Protein AF-A0A6P1A7S7-F1 (afdb_monomer)

Solvent-accessible surface area (backbone atoms only — not comparable to full-atom values): 7380 Å² total; per-residue (Å²): 110,38,69,70,59,51,55,55,47,56,76,76,41,87,82,87,78,85,82,91,74,91,82,78,52,48,40,58,54,40,60,75,68,68,55,66,48,64,43,69,73,42,80,42,80,55,76,66,41,32,60,64,45,56,72,42,40,58,63,92,71,37,48,54,74,36,78,48,66,69,70,82,91,72,42,88,93,50,48,83,76,38,66,62,57,45,50,41,47,76,71,75,46,76,90,86,77,87,81,83,92,75,88,89,88,80,66,95,76,81,114

Secondary structure (DSSP, 8-state):
--HHHHHHHHHHS------------HHHHHHHTT--SEEEEEEE--TT-HHHHHHTS-TTT-EEEEEEE--TT--TTSGGG-HHHHHHHHTT-------SS------TT--

Mean predicted aligned error: 7.17 Å

pLDDT: mean 84.85, std 15.84, range [34.12, 97.25]

Radius of gyration: 16.73 Å; Cα contacts (8 Å, |Δi|>4): 82; chains: 1; bounding box: 47×35×35 Å

Structure (mmCIF, N/CA/C/O backbone):
data_AF-A0A6P1A7S7-F1
#
_entry.id   AF-A0A6P1A7S7-F1
#
loop_
_atom_site.group_PDB
_atom_site.id
_atom_site.type_symbol
_atom_site.label_atom_id
_atom_site.label_alt_id
_atom_site.label_comp_id
_atom_site.label_asym_id
_atom_site.label_entity_id
_atom_site.label_seq_id
_atom_site.pdbx_PDB_ins_code
_atom_site.Cartn_x
_atom_site.Cartn_y
_atom_site.Cartn_z
_atom_site.occupancy
_atom_site.B_iso_or_equiv
_atom_site.auth_seq_id
_atom_site.auth_comp_id
_atom_site.auth_asym_id
_atom_site.auth_atom_id
_atom_site.pdbx_PDB_model_num
ATOM 1 N N . MET A 1 1 ? 12.396 8.149 -3.025 1.00 61.38 1 MET A N 1
ATOM 2 C CA . MET A 1 1 ? 11.739 7.487 -4.171 1.00 61.38 1 MET A CA 1
ATOM 3 C C . MET A 1 1 ? 12.597 6.295 -4.526 1.00 61.38 1 MET A C 1
ATOM 5 O O . MET A 1 1 ? 13.799 6.376 -4.284 1.00 61.38 1 MET A O 1
ATOM 9 N N . ASP A 1 2 ? 12.013 5.223 -5.060 1.00 68.94 2 ASP A N 1
ATOM 10 C CA . ASP A 1 2 ? 12.799 4.101 -5.585 1.00 68.94 2 ASP A CA 1
ATOM 11 C C . ASP A 1 2 ? 13.815 4.590 -6.640 1.00 68.94 2 ASP A C 1
ATOM 13 O O . ASP A 1 2 ? 13.521 5.491 -7.434 1.00 68.94 2 ASP A O 1
ATOM 17 N N . GLU A 1 3 ? 15.013 4.003 -6.649 1.00 68.31 3 GLU A N 1
ATOM 18 C CA . GLU A 1 3 ? 16.112 4.378 -7.548 1.00 68.31 3 GLU A CA 1
ATOM 19 C C . GLU A 1 3 ? 15.708 4.228 -9.019 1.00 68.31 3 GLU A C 1
ATOM 21 O O . GLU A 1 3 ? 16.062 5.067 -9.852 1.00 68.31 3 GLU A O 1
ATOM 26 N N . ASN A 1 4 ? 14.893 3.216 -9.337 1.00 68.56 4 ASN A N 1
ATOM 27 C CA . ASN A 1 4 ? 14.377 3.008 -10.690 1.00 68.56 4 ASN A CA 1
ATOM 28 C C . ASN A 1 4 ? 13.431 4.134 -11.115 1.00 68.56 4 ASN A C 1
ATOM 30 O O . ASN A 1 4 ? 13.472 4.587 -12.264 1.00 68.56 4 ASN A O 1
ATOM 34 N N . HIS A 1 5 ? 12.606 4.622 -10.184 1.00 68.38 5 HIS A N 1
ATOM 35 C CA . HIS A 1 5 ? 11.681 5.713 -10.454 1.00 68.38 5 HIS A CA 1
ATOM 36 C C . HIS A 1 5 ? 12.460 7.008 -10.724 1.00 68.38 5 HIS A C 1
ATOM 38 O O . HIS A 1 5 ? 12.253 7.657 -11.749 1.00 68.38 5 HIS A O 1
ATOM 44 N N . ILE A 1 6 ? 13.456 7.321 -9.888 1.00 72.69 6 ILE A N 1
ATOM 45 C CA . ILE A 1 6 ? 14.349 8.475 -10.079 1.00 72.69 6 ILE A CA 1
ATOM 46 C C . ILE A 1 6 ? 15.100 8.376 -11.417 1.00 72.69 6 ILE A C 1
ATOM 48 O O . ILE A 1 6 ? 15.182 9.358 -12.155 1.00 72.69 6 ILE A O 1
ATOM 52 N N . ALA A 1 7 ? 15.617 7.197 -11.775 1.00 72.25 7 ALA A N 1
ATOM 53 C CA . ALA A 1 7 ? 16.310 6.978 -13.045 1.00 72.25 7 ALA A CA 1
ATOM 54 C C . ALA A 1 7 ? 15.401 7.210 -14.266 1.00 72.25 7 ALA A C 1
ATOM 56 O O . ALA A 1 7 ? 15.849 7.756 -15.279 1.00 72.25 7 ALA A O 1
ATOM 57 N N . ARG A 1 8 ? 14.118 6.836 -14.172 1.00 74.19 8 ARG A N 1
ATOM 58 C CA . ARG A 1 8 ? 13.112 7.117 -15.205 1.00 74.19 8 ARG A CA 1
ATOM 59 C C . ARG A 1 8 ? 12.866 8.619 -15.356 1.00 74.19 8 ARG A C 1
ATOM 61 O O . ARG A 1 8 ? 12.881 9.109 -16.483 1.00 74.19 8 ARG A O 1
ATOM 68 N N . TRP A 1 9 ? 12.686 9.349 -14.256 1.00 72.94 9 TRP A N 1
ATOM 69 C CA . TRP A 1 9 ? 12.467 10.802 -14.288 1.00 72.94 9 TRP A CA 1
ATOM 70 C C . TRP A 1 9 ? 13.704 11.582 -14.749 1.00 72.94 9 TRP A C 1
ATOM 72 O O . TRP A 1 9 ? 13.568 12.513 -15.537 1.00 72.94 9 TRP A O 1
ATOM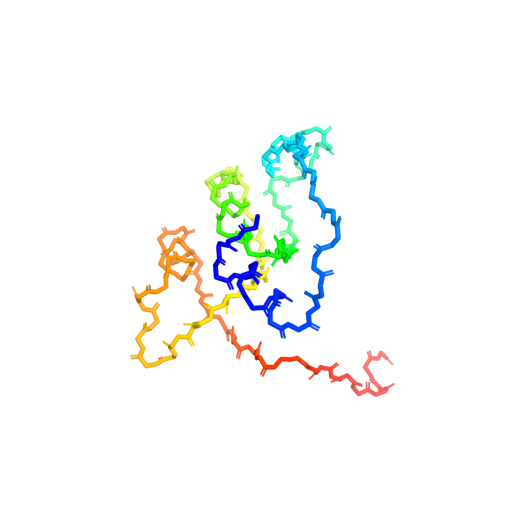 82 N N . ASN A 1 10 ? 14.912 11.147 -14.381 1.00 70.88 10 ASN A N 1
ATOM 83 C CA . ASN A 1 10 ? 16.170 11.722 -14.877 1.00 70.88 10 ASN A CA 1
ATOM 84 C C . ASN A 1 10 ? 16.318 11.644 -16.403 1.00 70.88 10 ASN A C 1
ATOM 86 O O . ASN A 1 10 ? 16.956 12.496 -17.010 1.00 70.88 10 ASN A O 1
ATOM 90 N N . LYS A 1 11 ? 15.745 10.621 -17.050 1.00 73.31 11 LYS A N 1
ATOM 91 C CA . LYS A 1 11 ? 15.743 10.526 -18.520 1.00 73.31 11 LYS A CA 1
ATOM 92 C C . LYS A 1 11 ? 14.762 11.490 -19.189 1.00 73.31 11 LYS A C 1
ATOM 94 O O . LYS A 1 11 ? 14.903 11.742 -20.382 1.00 73.31 11 LYS A O 1
ATOM 99 N N . LEU A 1 12 ? 13.754 11.966 -18.459 1.00 73.62 12 LEU A N 1
ATOM 100 C CA . LEU A 1 12 ? 12.651 12.777 -18.982 1.00 73.62 12 LEU A CA 1
ATOM 101 C C . LEU A 1 12 ? 12.736 14.251 -18.560 1.00 73.62 12 LEU A C 1
ATOM 103 O O . LEU A 1 12 ? 12.071 15.091 -19.161 1.00 73.62 12 LEU A O 1
ATOM 107 N N . SER A 1 13 ? 13.537 14.567 -17.543 1.00 70.81 13 SER A N 1
ATOM 108 C CA . SER A 1 13 ? 13.683 15.912 -16.990 1.00 70.81 13 SER A CA 1
ATOM 109 C C . SER A 1 13 ? 15.053 16.102 -16.346 1.00 70.81 13 SER A C 1
ATOM 111 O O . SER A 1 13 ? 15.542 15.204 -15.659 1.00 70.81 13 SER A O 1
ATOM 113 N N . ASP A 1 14 ? 15.635 17.290 -16.511 1.00 81.94 14 ASP A N 1
ATOM 114 C CA . ASP A 1 14 ? 16.821 17.699 -15.762 1.00 81.94 14 ASP A CA 1
ATOM 115 C C . ASP A 1 14 ? 16.429 17.940 -14.297 1.00 81.94 14 ASP A C 1
ATOM 117 O O . ASP A 1 14 ? 15.775 18.934 -13.968 1.00 81.94 14 ASP A O 1
ATOM 121 N N . ILE A 1 15 ? 16.809 17.028 -13.396 1.00 79.06 15 ILE A N 1
ATOM 122 C CA . ILE A 1 15 ? 16.635 17.246 -11.956 1.00 79.06 15 ILE A CA 1
ATOM 123 C C . ILE A 1 15 ? 17.552 18.396 -11.531 1.00 79.06 15 ILE A C 1
ATOM 125 O O . ILE A 1 15 ? 18.773 18.266 -11.504 1.00 79.06 15 ILE A O 1
ATOM 129 N N . THR A 1 16 ? 16.955 19.526 -11.161 1.00 85.88 16 THR A N 1
ATOM 130 C CA . THR A 1 16 ? 17.688 20.730 -10.740 1.00 85.88 16 THR A CA 1
ATOM 131 C C . THR A 1 16 ? 17.880 20.822 -9.228 1.00 85.88 16 THR A C 1
ATOM 133 O O . THR A 1 16 ? 18.732 21.578 -8.761 1.00 85.88 16 THR A O 1
ATOM 136 N N . TYR A 1 17 ? 17.098 20.068 -8.448 1.00 85.94 17 TYR A N 1
ATOM 137 C CA . TYR A 1 17 ? 17.094 20.143 -6.990 1.00 85.94 17 TYR A CA 1
ATOM 138 C C . TYR A 1 17 ? 16.615 18.838 -6.344 1.00 85.94 17 TYR A C 1
ATOM 140 O O . TYR A 1 17 ? 15.674 18.205 -6.819 1.00 85.94 17 TYR A O 1
ATOM 148 N N . GLN A 1 18 ? 17.235 18.466 -5.222 1.00 86.12 18 GLN A N 1
ATOM 149 C CA . GLN A 1 18 ? 16.820 17.354 -4.368 1.00 86.12 18 GLN A CA 1
ATOM 150 C C . GLN A 1 18 ? 16.838 17.793 -2.903 1.00 86.12 18 GLN A C 1
ATOM 152 O O . GLN A 1 18 ? 17.706 18.561 -2.482 1.00 86.12 18 GLN A O 1
ATOM 157 N N . LYS A 1 19 ? 15.884 17.287 -2.116 1.00 90.12 19 LYS A N 1
ATOM 158 C CA . LYS A 1 19 ? 15.779 17.561 -0.682 1.00 90.12 19 LYS A CA 1
ATOM 159 C C . LYS A 1 19 ? 15.370 16.305 0.075 1.00 90.12 19 LYS A C 1
ATOM 161 O O . LYS A 1 19 ? 14.453 15.604 -0.339 1.00 90.12 19 LYS A O 1
ATOM 166 N N . VAL A 1 20 ? 16.016 16.075 1.215 1.00 90.50 20 VAL A N 1
ATOM 167 C CA . VAL A 1 20 ? 15.581 15.080 2.200 1.00 90.50 20 VAL A CA 1
ATOM 168 C C . VAL A 1 20 ? 14.475 15.685 3.059 1.00 90.50 20 VAL A C 1
ATOM 170 O O . VAL A 1 20 ? 14.592 16.820 3.529 1.00 90.50 20 VAL A O 1
ATOM 173 N N . VAL A 1 21 ? 13.399 14.930 3.254 1.00 90.81 21 VAL A N 1
ATOM 174 C CA . VAL A 1 21 ? 12.262 15.312 4.093 1.00 90.81 21 VAL A CA 1
ATOM 175 C C . VAL A 1 21 ? 12.060 14.270 5.183 1.00 90.81 21 VAL A C 1
ATOM 177 O O . VAL A 1 21 ? 12.311 13.084 4.971 1.00 90.81 21 VAL A O 1
ATOM 180 N N . GLU A 1 22 ? 11.617 14.722 6.349 1.00 93.56 22 GLU A N 1
ATOM 181 C CA . GLU A 1 22 ? 11.149 13.821 7.398 1.00 93.56 22 GLU A CA 1
ATOM 182 C C . GLU A 1 22 ? 9.812 13.207 6.978 1.00 93.56 22 GLU A C 1
ATOM 184 O O . GLU A 1 22 ? 8.982 13.861 6.341 1.00 93.56 22 GLU A O 1
ATOM 189 N N . THR A 1 23 ? 9.617 11.938 7.323 1.00 93.19 23 THR A N 1
ATOM 190 C CA . THR A 1 23 ? 8.401 11.185 7.007 1.00 93.19 23 THR A CA 1
ATOM 191 C C . THR A 1 23 ? 7.844 10.556 8.276 1.00 93.19 23 THR A C 1
ATOM 193 O O . THR A 1 23 ? 8.562 10.392 9.260 1.00 93.19 23 THR A O 1
ATOM 196 N N . VAL A 1 24 ? 6.555 10.238 8.250 1.00 95.44 24 VAL A N 1
ATOM 197 C CA . VAL A 1 24 ? 5.844 9.529 9.318 1.00 95.44 24 VAL A CA 1
ATOM 198 C C . VAL A 1 24 ? 5.223 8.268 8.733 1.00 95.44 24 VAL A C 1
ATOM 200 O O . VAL A 1 24 ? 4.949 8.213 7.531 1.00 95.44 24 VAL A O 1
ATOM 203 N N . THR A 1 25 ? 5.003 7.256 9.567 1.00 96.25 25 THR A N 1
ATOM 204 C CA . THR A 1 25 ? 4.342 6.016 9.136 1.00 96.25 25 THR A CA 1
ATOM 205 C C . THR A 1 25 ? 2.839 6.210 8.920 1.00 96.25 25 THR A C 1
ATOM 207 O O . THR A 1 25 ? 2.229 7.143 9.449 1.00 96.25 25 THR A O 1
ATOM 210 N N . LEU A 1 26 ? 2.213 5.305 8.160 1.00 96.44 26 LEU A N 1
ATOM 211 C CA . LEU A 1 26 ? 0.760 5.322 7.985 1.00 96.44 26 LEU A CA 1
ATOM 212 C C . LEU A 1 26 ? 0.032 5.027 9.308 1.00 96.44 26 LEU A C 1
ATOM 214 O O . LEU A 1 26 ? -0.949 5.706 9.608 1.00 96.44 26 LEU A O 1
ATOM 218 N N . ASN A 1 27 ? 0.548 4.100 10.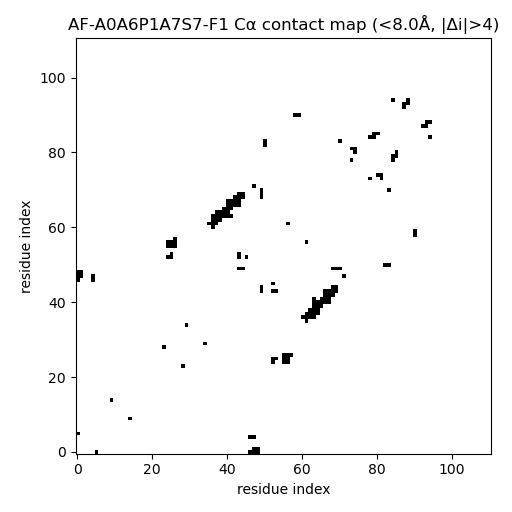129 1.00 95.44 27 ASN A N 1
ATOM 219 C CA . ASN A 1 27 ? 0.036 3.856 11.484 1.00 95.44 27 ASN A CA 1
ATOM 220 C C . ASN A 1 27 ? 0.014 5.142 12.323 1.00 95.44 27 ASN A C 1
ATOM 222 O O . ASN A 1 27 ? -1.025 5.482 12.879 1.00 95.44 27 ASN A O 1
ATOM 226 N N . GLU A 1 28 ? 1.114 5.907 12.356 1.00 95.94 28 GLU A N 1
ATOM 227 C CA . GLU A 1 28 ? 1.166 7.171 13.106 1.00 95.94 28 GLU A CA 1
ATOM 228 C C . GLU A 1 28 ? 0.112 8.183 12.647 1.00 95.94 28 GLU A C 1
ATOM 230 O O . GLU A 1 28 ? -0.450 8.904 13.472 1.00 95.94 28 GLU A O 1
ATOM 235 N N . ILE A 1 29 ? -0.144 8.275 11.338 1.00 95.69 29 ILE A N 1
ATOM 236 C CA . ILE A 1 29 ? -1.177 9.164 10.795 1.00 95.69 29 ILE A CA 1
ATOM 237 C C . ILE A 1 29 ? -2.559 8.701 11.270 1.00 95.69 29 ILE A C 1
ATOM 239 O O . ILE A 1 29 ? -3.333 9.503 11.792 1.00 95.69 29 ILE A O 1
ATOM 243 N N . ILE A 1 30 ? -2.867 7.417 11.107 1.00 94.62 30 ILE A N 1
ATOM 244 C CA . ILE A 1 30 ? -4.176 6.835 11.423 1.00 94.62 30 ILE A CA 1
ATOM 245 C C . ILE A 1 30 ? -4.474 6.933 12.927 1.00 94.62 30 ILE A C 1
ATOM 247 O O . ILE A 1 30 ? -5.572 7.375 13.286 1.00 94.62 30 ILE A O 1
ATOM 251 N N . ASP A 1 31 ? -3.485 6.636 13.776 1.00 92.94 31 ASP A N 1
ATOM 252 C CA . ASP A 1 31 ? -3.551 6.787 15.234 1.00 92.94 31 ASP A CA 1
ATOM 253 C C . ASP A 1 31 ? -3.786 8.251 15.628 1.00 92.94 31 ASP A C 1
ATOM 255 O O . ASP A 1 31 ? -4.693 8.562 16.401 1.00 92.94 31 ASP A O 1
ATOM 259 N N . ARG A 1 32 ? -3.005 9.183 15.061 1.00 96.44 32 ARG A N 1
ATOM 260 C CA . ARG A 1 32 ? -3.093 10.622 15.367 1.00 96.44 32 ARG A CA 1
ATOM 261 C C . ARG A 1 32 ? -4.479 11.197 15.104 1.00 96.44 32 ARG A C 1
ATOM 263 O O . ARG A 1 32 ? -4.916 12.087 15.834 1.00 96.44 32 ARG A O 1
ATOM 270 N N . TYR A 1 33 ? -5.148 10.725 14.058 1.00 95.81 33 TYR A N 1
ATOM 271 C CA . TYR A 1 33 ? -6.473 11.205 13.671 1.00 95.81 33 TYR A CA 1
ATOM 272 C C . TYR A 1 33 ? -7.620 10.331 14.196 1.00 95.81 33 TYR A C 1
ATOM 274 O O . TYR A 1 33 ? -8.765 10.568 13.817 1.00 95.81 33 TYR A O 1
ATOM 282 N N . ASN A 1 34 ? -7.348 9.374 15.096 1.00 93.75 34 ASN A N 1
ATOM 283 C CA . ASN A 1 34 ? -8.343 8.458 15.669 1.00 93.75 34 ASN A CA 1
ATOM 284 C C . ASN A 1 34 ? -9.209 7.782 14.595 1.00 93.75 34 ASN A C 1
ATOM 286 O O . ASN A 1 34 ? -10.435 7.697 14.714 1.00 93.75 34 ASN A O 1
ATOM 290 N N . THR A 1 35 ? -8.569 7.340 13.515 1.00 94.12 35 THR A N 1
ATOM 291 C CA . THR A 1 35 ? -9.269 6.672 12.418 1.00 94.12 35 THR A CA 1
ATOM 292 C C . THR A 1 35 ? -9.895 5.373 12.938 1.00 94.12 35 THR A C 1
ATOM 294 O O . THR A 1 35 ? -9.255 4.649 13.707 1.00 94.12 35 THR A O 1
ATOM 297 N N . PRO A 1 36 ? -11.140 5.043 12.553 1.00 95.44 36 PRO A N 1
ATOM 298 C CA . PRO A 1 36 ? -11.749 3.780 12.937 1.00 95.44 3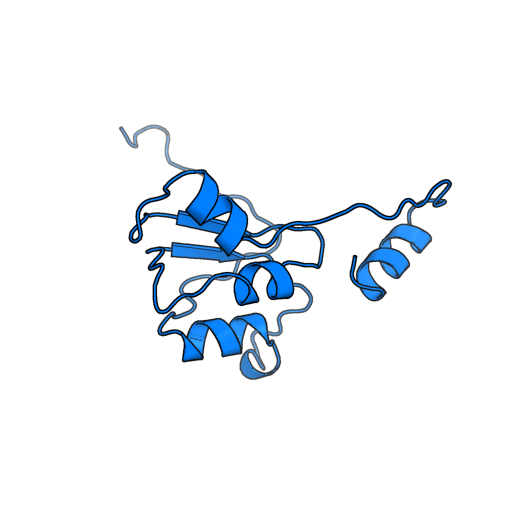6 PRO A CA 1
ATOM 299 C C . PRO A 1 36 ? -10.896 2.586 12.496 1.00 95.44 36 PRO A C 1
ATOM 301 O O . PRO A 1 36 ? -10.323 2.592 11.409 1.00 95.44 36 PRO A O 1
ATOM 304 N N . LYS A 1 37 ? -10.861 1.532 13.317 1.00 94.56 37 LYS A N 1
ATOM 305 C CA . LYS A 1 37 ? -10.161 0.281 12.979 1.00 94.56 37 LYS A CA 1
ATOM 306 C C . LYS A 1 37 ? -10.702 -0.366 11.706 1.00 94.56 37 LYS A C 1
ATOM 308 O O . LYS A 1 37 ? -9.950 -0.989 10.970 1.00 94.56 37 LYS A O 1
ATOM 313 N N . GLU A 1 38 ? -11.996 -0.207 11.451 1.00 95.69 38 GLU A N 1
ATOM 314 C CA . GLU A 1 38 ? -12.655 -0.638 10.222 1.00 95.69 38 GLU A CA 1
ATOM 315 C C . GLU A 1 38 ? -13.041 0.585 9.396 1.00 95.69 38 GLU A C 1
ATOM 317 O O . GLU A 1 38 ? -13.753 1.468 9.874 1.00 95.69 38 GLU A O 1
ATOM 322 N N . PHE A 1 39 ? -12.610 0.622 8.141 1.00 94.56 39 PHE A N 1
ATOM 323 C CA . PHE A 1 39 ? -12.979 1.672 7.197 1.00 94.56 39 PHE A CA 1
ATOM 324 C C . PHE A 1 39 ? -13.092 1.101 5.785 1.00 94.56 39 PHE A C 1
ATOM 326 O O . PHE A 1 39 ? -12.612 0.006 5.494 1.00 94.56 39 PHE A O 1
ATOM 333 N N . ASP A 1 40 ? -13.793 1.806 4.902 1.00 96.56 40 ASP A N 1
ATOM 334 C CA . ASP A 1 40 ? -14.213 1.206 3.634 1.00 96.56 40 ASP A CA 1
ATOM 335 C C . ASP A 1 40 ? -13.088 1.141 2.594 1.00 96.56 40 ASP A C 1
ATOM 337 O O . ASP A 1 40 ? -13.016 0.177 1.832 1.00 96.56 40 ASP A O 1
ATOM 341 N N . LEU A 1 41 ? -12.206 2.143 2.561 1.00 95.81 41 LEU A N 1
ATOM 342 C CA . LEU A 1 41 ? -11.226 2.303 1.491 1.00 95.81 41 LEU A CA 1
ATOM 343 C C . LEU A 1 41 ? -9.884 2.837 1.998 1.00 95.81 41 LEU A C 1
ATOM 345 O O . LEU A 1 41 ? -9.828 3.901 2.612 1.00 95.81 41 LEU A O 1
ATOM 349 N N . LEU A 1 42 ? -8.808 2.137 1.640 1.00 95.88 42 LEU A N 1
ATOM 350 C CA . LEU A 1 42 ? -7.429 2.614 1.683 1.00 95.88 42 LEU A CA 1
ATOM 351 C C . LEU A 1 42 ? -6.910 2.766 0.248 1.00 95.88 42 LEU A C 1
ATOM 353 O O . LEU A 1 42 ? -6.916 1.795 -0.505 1.00 95.88 42 LEU A O 1
ATOM 357 N N . SER A 1 43 ? -6.450 3.958 -0.131 1.00 95.50 43 SER A N 1
ATOM 358 C CA . SER A 1 43 ? -5.788 4.201 -1.419 1.00 95.50 43 SER A CA 1
ATOM 359 C C . SER A 1 43 ? -4.336 4.598 -1.175 1.00 95.50 43 SER A C 1
ATOM 361 O O . SER A 1 43 ? -4.090 5.543 -0.429 1.00 95.50 43 SER A O 1
ATOM 363 N N . ILE A 1 44 ? -3.393 3.886 -1.789 1.00 94.81 44 ILE A N 1
ATOM 364 C CA . ILE A 1 44 ? -1.948 4.090 -1.649 1.00 94.81 44 ILE A CA 1
ATOM 365 C C . ILE A 1 44 ? -1.362 4.366 -3.033 1.00 94.81 44 ILE A C 1
ATOM 367 O O . ILE A 1 44 ? -1.396 3.508 -3.913 1.00 94.81 44 ILE A O 1
ATOM 371 N N . ASP A 1 45 ? -0.861 5.581 -3.195 1.00 92.12 45 ASP A N 1
ATOM 372 C CA . ASP A 1 45 ? -0.105 6.051 -4.352 1.00 92.12 45 ASP A CA 1
ATOM 373 C C . ASP A 1 45 ? 0.909 7.069 -3.810 1.00 92.12 45 ASP A C 1
ATOM 375 O O . ASP A 1 45 ? 0.557 8.203 -3.470 1.00 92.12 45 ASP A O 1
ATOM 379 N N . VAL A 1 46 ? 2.129 6.599 -3.537 1.00 90.81 46 VAL A N 1
ATOM 380 C CA . VAL A 1 46 ? 3.191 7.356 -2.846 1.00 90.81 46 VAL A CA 1
ATOM 381 C C . VAL A 1 46 ? 4.493 7.317 -3.650 1.00 90.81 46 VAL A C 1
ATOM 383 O O . VAL A 1 46 ? 5.602 7.243 -3.102 1.00 90.81 46 VAL A O 1
ATOM 386 N N . GLU A 1 47 ? 4.343 7.392 -4.973 1.00 85.06 47 GLU A N 1
ATOM 387 C CA . GLU A 1 47 ? 5.408 7.634 -5.949 1.00 85.06 47 GLU A CA 1
ATOM 388 C C . GLU A 1 47 ? 6.619 6.697 -5.757 1.00 85.06 47 GLU A C 1
ATOM 390 O O . GLU A 1 47 ? 7.788 7.116 -5.727 1.00 85.06 47 GLU A O 1
ATOM 395 N N . GLY A 1 48 ? 6.349 5.401 -5.584 1.00 84.00 48 GLY A N 1
ATOM 396 C CA . GLY A 1 48 ? 7.358 4.355 -5.429 1.00 84.00 48 GLY A CA 1
ATOM 397 C C . GLY A 1 48 ? 7.767 4.041 -3.986 1.00 84.00 48 GLY A C 1
ATOM 398 O O . GLY A 1 48 ? 8.756 3.333 -3.789 1.00 84.00 48 GLY A O 1
ATOM 399 N N . HIS A 1 49 ? 7.049 4.547 -2.977 1.00 91.31 49 HIS A N 1
ATOM 400 C CA . HIS A 1 49 ? 7.171 4.084 -1.579 1.00 91.31 49 HIS A CA 1
ATOM 401 C C . HIS A 1 49 ? 5.949 3.290 -1.101 1.00 91.31 49 HIS A C 1
ATOM 403 O O . HIS A 1 49 ? 5.745 3.102 0.099 1.00 91.31 49 HIS A O 1
ATOM 409 N N . ASP A 1 50 ? 5.119 2.840 -2.033 1.00 93.19 50 ASP A N 1
ATOM 410 C CA . ASP A 1 50 ? 3.809 2.240 -1.792 1.00 93.19 50 ASP A CA 1
ATOM 411 C C . ASP A 1 50 ? 3.891 1.016 -0.886 1.00 93.19 50 ASP A C 1
ATOM 413 O O . ASP A 1 50 ? 3.108 0.868 0.053 1.00 93.19 50 ASP A O 1
ATOM 417 N N . PHE A 1 51 ? 4.895 0.164 -1.110 1.00 94.62 51 PHE A N 1
ATOM 418 C CA . PHE A 1 51 ? 5.118 -1.004 -0.266 1.00 94.62 51 PHE A CA 1
ATOM 419 C C . PHE A 1 51 ? 5.523 -0.619 1.161 1.00 94.62 51 PHE A C 1
ATOM 421 O O . PHE A 1 51 ? 5.014 -1.205 2.109 1.00 94.62 51 PHE A O 1
ATOM 428 N N . GLN A 1 52 ? 6.405 0.369 1.334 1.00 95.31 52 GLN A N 1
ATOM 429 C CA . GLN A 1 52 ? 6.838 0.840 2.652 1.00 95.31 52 GLN A CA 1
ATOM 430 C C . GLN A 1 52 ? 5.666 1.446 3.430 1.00 95.31 52 GLN A C 1
ATOM 432 O O . GLN A 1 52 ? 5.530 1.207 4.627 1.00 95.31 52 GLN A O 1
ATOM 437 N N . VAL A 1 53 ? 4.803 2.198 2.745 1.00 96.44 53 VAL A N 1
ATOM 438 C CA . VAL A 1 53 ? 3.588 2.781 3.325 1.00 96.44 53 VAL A CA 1
ATOM 439 C C . VAL A 1 53 ? 2.618 1.680 3.743 1.00 96.44 53 VAL A C 1
ATOM 441 O O . VAL A 1 53 ? 2.194 1.667 4.899 1.00 96.44 53 VAL A O 1
ATOM 444 N N . LEU A 1 54 ? 2.336 0.721 2.856 1.00 96.94 54 LEU A N 1
ATOM 445 C CA . LEU A 1 54 ? 1.485 -0.435 3.147 1.00 96.94 54 LEU A CA 1
ATOM 446 C C . LEU A 1 54 ? 2.011 -1.249 4.336 1.00 96.94 54 LEU A C 1
ATOM 448 O O . LEU A 1 54 ? 1.256 -1.530 5.258 1.00 96.94 54 LEU A O 1
ATOM 452 N N . ALA A 1 55 ? 3.302 -1.585 4.340 1.00 96.69 55 ALA A N 1
ATOM 453 C CA . ALA A 1 55 ? 3.928 -2.388 5.389 1.00 96.69 55 ALA A CA 1
ATOM 454 C C . ALA A 1 55 ? 4.034 -1.658 6.740 1.00 96.69 55 ALA A C 1
ATOM 456 O O . ALA A 1 55 ? 4.297 -2.294 7.758 1.00 96.69 55 ALA A O 1
ATOM 457 N N . SER A 1 56 ? 3.852 -0.333 6.756 1.00 97.25 56 SER A N 1
ATOM 458 C CA . SER A 1 56 ? 3.822 0.462 7.986 1.00 97.25 56 SER A CA 1
ATOM 459 C C . SER A 1 56 ? 2.456 0.475 8.681 1.00 97.25 56 SER A C 1
ATOM 461 O O . SER A 1 56 ? 2.364 0.971 9.804 1.00 97.25 56 SER A O 1
ATOM 463 N N . LEU A 1 57 ? 1.409 -0.038 8.024 1.00 97.00 57 LEU A N 1
ATOM 464 C CA . LEU A 1 57 ? 0.082 -0.211 8.605 1.00 97.00 57 LEU A CA 1
ATOM 465 C C . LEU A 1 57 ? -0.047 -1.611 9.211 1.00 97.00 57 LEU A C 1
ATOM 467 O O . LEU A 1 57 ? 0.188 -2.610 8.534 1.00 97.00 57 LEU A O 1
ATOM 471 N N . ASP A 1 58 ? -0.464 -1.687 10.471 1.00 95.25 58 ASP A N 1
ATOM 472 C CA . ASP A 1 58 ? -0.765 -2.966 11.117 1.00 95.25 58 ASP A CA 1
ATOM 473 C C . ASP A 1 58 ? -2.140 -3.477 10.657 1.00 95.25 58 ASP A C 1
ATOM 475 O O . ASP A 1 58 ? -3.181 -3.054 11.168 1.00 95.25 58 ASP A O 1
ATOM 479 N N . LEU A 1 59 ? -2.141 -4.375 9.668 1.00 95.44 59 LEU A N 1
ATOM 480 C CA . LEU A 1 59 ? -3.360 -4.947 9.088 1.00 95.44 59 LEU A CA 1
ATOM 481 C C . LEU A 1 59 ? -4.067 -5.978 9.990 1.00 95.44 59 LEU A C 1
ATOM 483 O O . LEU A 1 59 ? -5.185 -6.372 9.664 1.00 95.44 59 LEU A O 1
ATOM 487 N N . ASP A 1 60 ? -3.464 -6.383 11.115 1.00 93.81 60 ASP A N 1
ATOM 488 C CA . ASP A 1 60 ? -4.144 -7.186 12.144 1.00 93.81 60 ASP A CA 1
ATOM 489 C C . ASP A 1 60 ? -4.965 -6.293 13.098 1.00 93.81 60 ASP A C 1
ATOM 491 O O . ASP A 1 60 ? -5.889 -6.751 13.778 1.00 93.81 60 ASP A O 1
ATOM 495 N N . VAL A 1 61 ? -4.642 -4.996 13.162 1.00 94.81 61 VAL A N 1
ATOM 496 C CA . VAL A 1 61 ? -5.375 -3.989 13.947 1.00 94.81 61 VAL A CA 1
ATOM 497 C C . VAL A 1 61 ? -6.372 -3.227 13.077 1.00 94.81 61 VAL A C 1
ATOM 499 O O . VAL A 1 61 ? -7.515 -2.998 13.495 1.00 94.81 61 VAL A O 1
ATOM 502 N N . TYR A 1 62 ? -5.944 -2.833 11.879 1.00 95.88 62 TYR A N 1
ATOM 503 C CA . TYR A 1 62 ? -6.699 -2.023 10.933 1.00 95.88 62 TYR A CA 1
ATOM 504 C C . TYR A 1 62 ? -7.172 -2.868 9.753 1.00 95.88 62 TYR A C 1
ATOM 506 O O . TYR A 1 62 ? -6.379 -3.464 9.035 1.00 95.88 62 TYR A O 1
ATOM 514 N N . HIS A 1 63 ? -8.480 -2.863 9.514 1.00 94.94 63 HIS A N 1
ATOM 515 C CA . HIS A 1 63 ? -9.153 -3.741 8.562 1.00 94.94 63 HIS A CA 1
ATOM 516 C C . HIS A 1 63 ? -9.863 -2.916 7.475 1.00 94.94 63 HIS A C 1
ATOM 518 O O . HIS A 1 63 ? -11.099 -2.835 7.467 1.00 94.94 63 HIS A O 1
ATOM 524 N N . PRO A 1 64 ? -9.123 -2.245 6.570 1.00 96.75 64 PRO A N 1
ATOM 525 C CA . PRO A 1 64 ? -9.735 -1.626 5.402 1.00 96.75 64 PRO A CA 1
ATOM 526 C C . PRO A 1 64 ? -10.491 -2.676 4.584 1.00 96.75 64 PRO A C 1
ATOM 528 O O . PRO A 1 64 ? -9.956 -3.731 4.266 1.00 96.75 64 PRO A O 1
ATOM 531 N N . LYS A 1 65 ? -11.731 -2.397 4.179 1.00 96.88 65 LYS A N 1
ATOM 532 C CA . LYS A 1 65 ? -12.500 -3.355 3.361 1.00 96.88 65 LYS A CA 1
ATOM 533 C C . LYS A 1 65 ? -11.927 -3.497 1.950 1.00 96.88 65 LYS A C 1
ATOM 535 O O . LYS A 1 65 ? -12.006 -4.573 1.357 1.00 96.88 65 LYS A O 1
ATOM 540 N N . ILE A 1 66 ? -11.382 -2.411 1.402 1.00 96.06 66 ILE A N 1
ATOM 541 C CA . ILE A 1 66 ? -10.780 -2.352 0.068 1.00 96.06 66 ILE A CA 1
ATOM 542 C C . ILE A 1 66 ? -9.445 -1.615 0.159 1.00 96.06 66 ILE A C 1
ATOM 544 O O . ILE A 1 66 ? -9.375 -0.519 0.714 1.00 96.06 66 ILE A O 1
ATOM 548 N N . ILE A 1 67 ? -8.403 -2.197 -0.438 1.00 96.25 67 ILE A N 1
ATOM 549 C CA . ILE A 1 67 ? -7.101 -1.554 -0.630 1.00 96.25 67 ILE A CA 1
ATOM 550 C C . ILE A 1 67 ? -6.871 -1.376 -2.131 1.00 96.25 67 ILE A C 1
ATOM 552 O O . ILE A 1 67 ? -6.903 -2.344 -2.893 1.00 96.25 67 ILE A O 1
ATOM 556 N N . ILE A 1 68 ? -6.640 -0.135 -2.547 1.00 94.81 68 ILE A N 1
ATOM 557 C CA . ILE A 1 68 ? -6.172 0.238 -3.881 1.00 94.81 68 ILE A CA 1
ATOM 558 C C . ILE A 1 68 ? -4.725 0.678 -3.711 1.00 94.81 68 ILE A C 1
ATOM 560 O O . ILE A 1 68 ? -4.447 1.555 -2.902 1.00 94.81 68 ILE A O 1
ATOM 564 N N . ILE A 1 69 ? -3.803 0.057 -4.435 1.00 93.62 69 ILE A N 1
ATOM 565 C CA . ILE A 1 69 ? -2.379 0.360 -4.318 1.00 93.62 69 ILE A CA 1
ATOM 566 C C . ILE A 1 69 ? -1.729 0.374 -5.694 1.00 93.62 69 ILE A C 1
ATOM 568 O O . ILE A 1 69 ? -2.019 -0.496 -6.524 1.00 93.62 69 ILE A O 1
ATOM 572 N N . GLU A 1 70 ? -0.863 1.355 -5.937 1.00 90.31 70 GLU A N 1
ATOM 573 C CA . GLU A 1 70 ? -0.036 1.367 -7.135 1.00 90.31 70 GLU A CA 1
ATOM 574 C C . GLU A 1 70 ? 0.980 0.214 -7.089 1.00 90.31 70 GLU A C 1
ATOM 576 O O . GLU A 1 70 ? 1.723 0.028 -6.125 1.00 90.31 70 GLU A O 1
ATOM 581 N N . ILE A 1 71 ? 1.000 -0.600 -8.149 1.00 88.19 71 ILE A N 1
ATOM 582 C CA . ILE A 1 71 ? 1.958 -1.696 -8.304 1.00 88.19 71 ILE A CA 1
ATOM 583 C C . ILE A 1 71 ? 2.717 -1.497 -9.613 1.00 88.19 71 ILE A C 1
ATOM 585 O O . ILE A 1 71 ? 2.209 -1.812 -10.696 1.00 88.19 71 ILE A O 1
ATOM 589 N N . HIS A 1 72 ? 3.952 -1.011 -9.505 1.00 82.94 72 HIS A N 1
ATOM 590 C CA . HIS A 1 72 ? 4.878 -0.947 -10.631 1.00 82.94 72 HIS A CA 1
ATOM 591 C C . HIS A 1 72 ? 5.362 -2.347 -11.042 1.00 82.94 72 HIS A C 1
ATOM 593 O O . HIS A 1 72 ? 5.506 -3.248 -10.210 1.00 82.94 72 HIS A O 1
ATOM 599 N N . ASP A 1 73 ? 5.602 -2.524 -12.345 1.00 79.81 73 ASP A N 1
ATOM 600 C CA . ASP A 1 73 ? 6.171 -3.737 -12.951 1.00 79.81 73 ASP A CA 1
ATOM 601 C C . ASP A 1 73 ? 5.449 -5.052 -12.584 1.00 79.81 73 ASP A C 1
ATOM 603 O O . ASP A 1 73 ? 6.053 -6.126 -12.493 1.00 79.81 73 ASP A O 1
ATOM 607 N N . PHE A 1 74 ? 4.128 -4.996 -12.381 1.00 85.94 74 PHE A N 1
ATOM 608 C CA . PHE A 1 74 ? 3.346 -6.187 -12.060 1.00 85.94 74 PHE A CA 1
ATOM 609 C C . PHE A 1 74 ? 3.216 -7.121 -13.268 1.00 85.94 74 PHE A C 1
ATOM 611 O O . PHE A 1 74 ? 2.714 -6.753 -14.332 1.00 85.94 74 PHE A O 1
ATOM 618 N N . ASN A 1 75 ? 3.623 -8.377 -13.086 1.00 88.12 75 ASN A N 1
ATOM 619 C CA . ASN A 1 7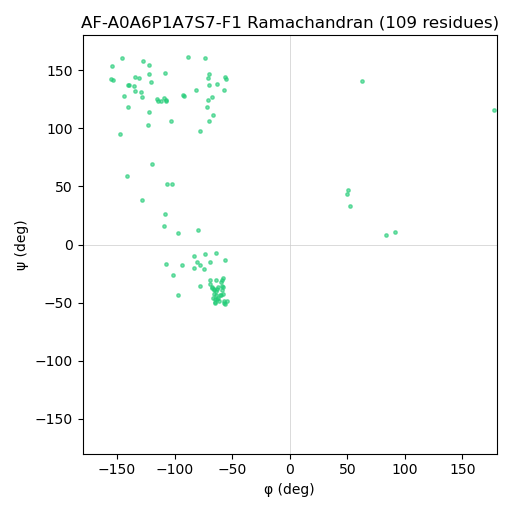5 ? 3.511 -9.409 -14.106 1.00 88.12 75 ASN A CA 1
ATOM 620 C C . ASN A 1 75 ? 2.345 -10.350 -13.787 1.00 88.12 75 ASN A C 1
ATOM 622 O O . ASN A 1 75 ? 2.473 -11.226 -12.932 1.00 88.12 75 ASN A O 1
ATOM 626 N N . LEU A 1 76 ? 1.248 -10.228 -14.537 1.00 86.62 76 LEU A N 1
ATOM 627 C CA . LEU A 1 76 ? 0.064 -11.086 -14.394 1.00 86.62 76 LEU A CA 1
ATOM 628 C C . LEU A 1 76 ? 0.357 -12.586 -14.572 1.00 86.62 76 LEU A C 1
ATOM 630 O O . LEU A 1 76 ? -0.333 -13.409 -13.980 1.00 86.62 76 LEU A O 1
ATOM 634 N N . ALA A 1 77 ? 1.375 -12.959 -15.355 1.00 89.31 77 ALA A N 1
ATOM 635 C CA . ALA A 1 77 ? 1.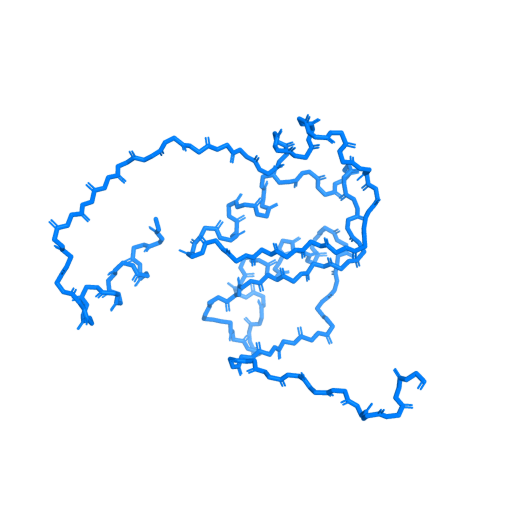774 -14.358 -15.520 1.00 89.31 77 ALA A CA 1
ATOM 636 C C . ALA A 1 77 ? 2.600 -14.888 -14.333 1.00 89.31 77 ALA A C 1
ATOM 638 O O . ALA A 1 77 ? 2.742 -16.097 -14.180 1.00 89.31 77 ALA A O 1
ATOM 639 N N . ASN A 1 78 ? 3.168 -14.004 -13.504 1.00 90.62 78 ASN A N 1
ATOM 640 C CA . ASN A 1 78 ? 3.985 -14.361 -12.341 1.00 90.62 78 ASN A CA 1
ATOM 641 C C . ASN A 1 78 ? 3.707 -13.423 -11.146 1.00 90.62 78 ASN A C 1
ATOM 643 O O . ASN A 1 78 ? 4.636 -12.769 -10.661 1.00 90.62 78 ASN A O 1
ATOM 647 N N . PRO A 1 79 ? 2.459 -13.348 -10.646 1.00 87.75 79 PRO A N 1
ATOM 648 C CA . PRO A 1 79 ? 2.059 -12.345 -9.654 1.00 87.75 79 PRO A CA 1
ATOM 649 C C . PRO A 1 79 ? 2.798 -12.516 -8.317 1.00 87.75 79 PRO A C 1
ATOM 651 O O . PRO A 1 79 ? 3.159 -11.533 -7.677 1.00 87.75 79 PRO A O 1
ATOM 654 N N . ASN A 1 80 ? 3.154 -13.758 -7.968 1.00 90.75 80 ASN A N 1
ATOM 655 C CA . ASN A 1 80 ? 3.921 -14.109 -6.766 1.00 90.75 80 ASN A CA 1
ATOM 656 C C . ASN A 1 80 ? 5.353 -13.542 -6.741 1.00 90.75 80 ASN A C 1
ATOM 658 O O . ASN A 1 80 ? 6.052 -13.691 -5.743 1.00 90.75 80 ASN A O 1
ATOM 662 N N . LYS A 1 81 ? 5.841 -12.929 -7.829 1.00 92.69 81 LYS A N 1
ATOM 663 C CA . LYS A 1 81 ? 7.126 -12.209 -7.817 1.00 92.69 81 LYS A CA 1
ATOM 664 C C . LYS A 1 81 ? 7.010 -10.802 -7.231 1.00 92.69 81 LYS A C 1
ATOM 666 O O . LYS A 1 81 ? 8.032 -10.197 -6.932 1.00 92.69 81 LYS A O 1
ATOM 671 N N . ASN A 1 82 ? 5.796 -10.274 -7.086 1.00 92.12 82 ASN A N 1
ATOM 672 C CA . ASN A 1 82 ? 5.572 -8.939 -6.560 1.00 92.12 82 ASN A CA 1
ATOM 673 C C . ASN A 1 82 ? 5.349 -8.975 -5.037 1.00 92.12 82 ASN A C 1
ATOM 675 O O . ASN A 1 82 ? 4.508 -9.718 -4.531 1.00 92.12 82 ASN A O 1
ATOM 679 N N . GLN A 1 83 ? 6.103 -8.155 -4.305 1.00 94.25 83 GLN A N 1
ATOM 680 C CA . GLN A 1 83 ? 6.056 -8.120 -2.841 1.00 94.25 83 GLN A CA 1
ATOM 681 C C . GLN A 1 83 ? 4.732 -7.583 -2.280 1.00 94.25 83 GLN A C 1
ATOM 683 O O . GLN A 1 83 ? 4.24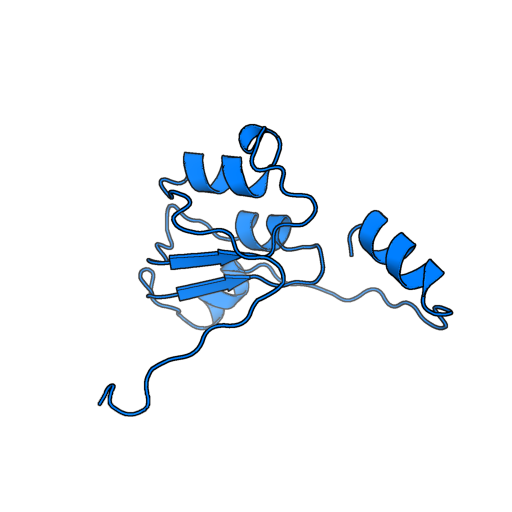1 -8.137 -1.301 1.00 94.25 83 GLN A O 1
ATOM 688 N N . ILE A 1 84 ? 4.120 -6.577 -2.920 1.00 94.44 84 ILE A N 1
ATOM 689 C CA . ILE A 1 84 ? 2.818 -6.024 -2.508 1.00 94.44 84 ILE A CA 1
ATOM 690 C C . ILE A 1 84 ? 1.742 -7.103 -2.641 1.00 94.44 84 ILE A C 1
ATOM 692 O O . ILE A 1 84 ? 0.976 -7.333 -1.708 1.00 94.44 84 ILE A O 1
ATOM 696 N N . TYR A 1 85 ? 1.730 -7.809 -3.776 1.00 94.25 85 TYR A N 1
ATOM 697 C CA . TYR A 1 85 ? 0.801 -8.912 -4.018 1.00 94.25 85 TYR A CA 1
ATOM 698 C C . TYR A 1 85 ? 0.909 -9.993 -2.939 1.00 94.25 85 TYR A C 1
ATOM 700 O O . TYR A 1 85 ? -0.094 -10.359 -2.328 1.00 94.25 85 TYR A O 1
ATOM 708 N N . ASN A 1 86 ? 2.128 -10.466 -2.663 1.00 95.25 86 ASN A N 1
ATOM 709 C CA . ASN A 1 86 ? 2.348 -11.481 -1.639 1.00 95.25 86 ASN A CA 1
ATOM 710 C C . ASN A 1 86 ? 1.949 -10.981 -0.250 1.00 95.25 86 ASN A C 1
ATOM 712 O O . ASN A 1 86 ? 1.273 -11.708 0.467 1.00 95.25 86 ASN A O 1
ATOM 716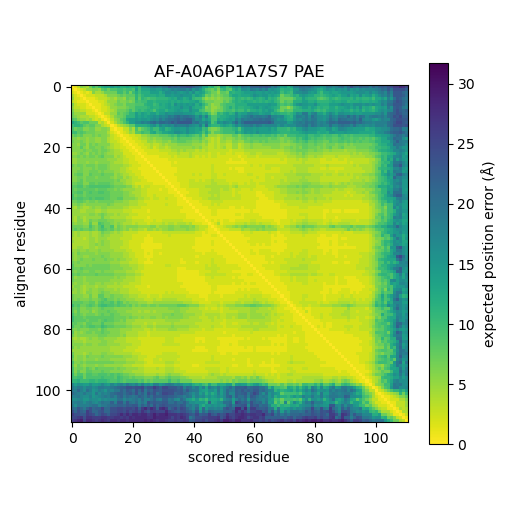 N N . TYR A 1 87 ? 2.347 -9.769 0.135 1.00 96.56 87 TYR A N 1
ATOM 717 C CA . TYR A 1 87 ? 2.037 -9.214 1.451 1.00 96.56 87 TYR A CA 1
ATOM 718 C C . TYR A 1 87 ? 0.524 -9.179 1.695 1.00 96.56 87 TYR A C 1
ATOM 720 O O . TYR A 1 87 ? 0.046 -9.762 2.662 1.00 96.56 87 TYR A O 1
ATOM 728 N N . LEU A 1 88 ? -0.240 -8.623 0.751 1.00 95.62 88 LEU A N 1
ATOM 729 C CA . LEU A 1 88 ? -1.698 -8.550 0.850 1.00 95.62 88 LEU A CA 1
ATOM 730 C C . LEU A 1 88 ? -2.364 -9.933 0.881 1.00 95.62 88 LEU A C 1
ATOM 732 O O . LEU A 1 88 ? -3.302 -10.125 1.653 1.00 95.62 88 LEU A O 1
ATOM 736 N N . LEU A 1 89 ? -1.871 -10.909 0.107 1.00 94.56 89 LEU A N 1
ATOM 737 C CA . LEU A 1 89 ? -2.367 -12.289 0.190 1.00 94.56 89 LEU A CA 1
ATOM 738 C C . LEU A 1 89 ? -2.162 -12.903 1.582 1.00 94.56 89 LEU A C 1
ATOM 740 O O . LEU A 1 89 ? -3.067 -13.558 2.098 1.00 94.56 89 LEU A O 1
ATOM 744 N N . HIS A 1 90 ? -0.991 -12.699 2.193 1.00 95.56 90 HIS A N 1
ATOM 745 C CA . HIS A 1 90 ? -0.701 -13.220 3.533 1.00 95.56 90 HIS A CA 1
ATOM 746 C C . HIS A 1 90 ? -1.514 -12.504 4.618 1.00 95.56 90 HIS A C 1
ATOM 748 O O . HIS A 1 90 ? -1.905 -13.143 5.590 1.00 95.56 90 HIS A O 1
ATOM 754 N N . SER A 1 91 ? -1.839 -11.223 4.421 1.00 94.06 91 SER A N 1
ATOM 755 C CA . SER A 1 91 ? -2.713 -10.435 5.303 1.00 94.06 91 SER A CA 1
ATOM 756 C C . SER A 1 91 ? -4.214 -10.691 5.088 1.00 94.06 91 SER A C 1
ATOM 758 O O . SER A 1 91 ? -5.044 -9.926 5.567 1.00 94.06 91 SER A O 1
ATOM 760 N N . GLY A 1 92 ? -4.596 -11.741 4.350 1.00 95.12 92 GLY A N 1
ATOM 761 C CA . GLY A 1 92 ? -5.997 -12.149 4.186 1.00 95.12 92 GLY A CA 1
ATOM 762 C C . GLY A 1 92 ? -6.777 -11.406 3.096 1.00 95.12 92 GLY A C 1
ATOM 763 O O . GLY A 1 92 ? -7.985 -11.613 2.956 1.00 95.12 92 GLY A O 1
ATOM 764 N N . TYR A 1 93 ? -6.111 -10.584 2.284 1.00 94.56 93 TYR A N 1
ATOM 765 C CA . TYR A 1 93 ? -6.718 -9.929 1.129 1.00 94.56 93 TYR A CA 1
ATOM 766 C C . TYR A 1 93 ? -6.608 -10.806 -0.118 1.00 94.56 93 TYR A C 1
ATOM 768 O O . TYR A 1 93 ? -5.790 -11.716 -0.220 1.00 94.56 93 TYR A O 1
ATOM 776 N N . LYS A 1 94 ? -7.436 -10.511 -1.119 1.00 92.94 94 LYS A N 1
ATOM 777 C CA . LYS A 1 94 ? -7.350 -11.118 -2.450 1.00 92.94 94 LYS A CA 1
ATOM 778 C C . LYS A 1 94 ? -7.388 -10.033 -3.512 1.00 92.94 94 LYS A C 1
ATOM 780 O O . LYS A 1 94 ? -8.132 -9.062 -3.388 1.00 92.94 94 LYS A O 1
ATOM 785 N N . MET A 1 95 ? -6.633 -10.222 -4.586 1.00 90.62 95 MET A N 1
ATOM 786 C CA . MET A 1 95 ? -6.702 -9.334 -5.742 1.00 90.62 95 MET A CA 1
ATOM 787 C C . MET A 1 95 ? -8.021 -9.566 -6.494 1.00 90.62 95 MET A C 1
ATOM 789 O O . MET A 1 95 ? -8.277 -10.671 -6.968 1.00 90.62 95 MET A O 1
ATOM 793 N N . VAL A 1 96 ? -8.861 -8.531 -6.586 1.00 90.25 96 VAL A N 1
ATOM 794 C CA . VAL A 1 96 ? -10.161 -8.580 -7.292 1.00 90.25 96 VAL A CA 1
ATOM 795 C C . VAL A 1 96 ? -10.119 -7.941 -8.679 1.00 90.25 96 VAL A C 1
ATOM 797 O O . VAL A 1 96 ? -10.901 -8.310 -9.548 1.00 90.25 96 VAL A O 1
ATOM 800 N N . SER A 1 97 ? -9.211 -6.990 -8.889 1.00 85.38 97 SER A N 1
ATOM 801 C CA . SER A 1 97 ? -9.006 -6.288 -10.154 1.00 85.38 97 SER A CA 1
ATOM 802 C C . SER A 1 97 ? -7.568 -5.775 -10.224 1.00 85.38 97 SER A C 1
ATOM 804 O O . SER A 1 97 ? -6.948 -5.522 -9.192 1.00 85.38 97 SER A O 1
ATOM 806 N N . TYR A 1 98 ? -7.056 -5.615 -11.441 1.00 82.00 98 TYR A N 1
ATOM 807 C CA . TYR A 1 98 ? -5.802 -4.931 -11.735 1.00 82.00 98 TYR A CA 1
ATOM 808 C C . TYR A 1 98 ? -6.001 -4.112 -13.011 1.00 82.00 98 TYR A C 1
ATOM 810 O O . TYR A 1 98 ? -6.303 -4.676 -14.063 1.00 82.00 98 TYR A O 1
ATOM 818 N N . SER A 1 99 ? -5.866 -2.788 -12.924 1.00 73.75 99 SER A N 1
ATOM 819 C CA . SER A 1 99 ? -5.989 -1.891 -14.074 1.00 73.75 99 SER A CA 1
ATOM 820 C C . SER A 1 99 ? -4.810 -0.940 -14.164 1.00 73.75 99 SER A C 1
ATOM 822 O O . SER A 1 99 ? -4.467 -0.255 -13.207 1.00 73.75 99 SER A O 1
ATOM 824 N N . VAL A 1 100 ? -4.239 -0.855 -15.358 1.00 69.81 100 VAL A N 1
ATOM 825 C CA . VAL A 1 100 ? -3.181 0.091 -15.728 1.00 69.81 100 VAL A CA 1
ATOM 826 C C . VAL A 1 100 ? -3.555 0.666 -17.097 1.00 69.81 100 VAL A C 1
ATOM 828 O O . VAL A 1 100 ? -3.962 -0.128 -17.948 1.00 69.81 100 VAL A O 1
ATOM 831 N N . PRO A 1 101 ? -3.436 1.981 -17.387 1.00 53.38 101 PRO A N 1
ATOM 832 C CA . PRO A 1 101 ? -3.208 3.165 -16.548 1.00 53.38 101 PRO A CA 1
ATOM 833 C C . PRO A 1 101 ? -4.502 4.020 -16.407 1.00 53.38 101 PRO A C 1
ATOM 835 O O . PRO A 1 101 ? -4.508 5.215 -16.673 1.00 53.38 101 PRO A O 1
ATOM 838 N N . ASN A 1 102 ? -5.596 3.358 -16.010 1.00 45.62 102 ASN A N 1
ATOM 839 C CA . ASN A 1 102 ? -6.908 3.848 -15.537 1.00 45.62 102 ASN A CA 1
ATOM 840 C C . ASN A 1 102 ? -7.847 4.686 -16.443 1.00 45.62 102 ASN A C 1
ATOM 842 O O . ASN A 1 102 ? -7.472 5.632 -17.125 1.00 45.62 102 ASN A O 1
ATOM 846 N N . GLY A 1 103 ? -9.145 4.369 -16.315 1.00 34.12 103 GLY A N 1
ATOM 847 C CA . GLY A 1 103 ? -10.301 5.177 -16.716 1.00 34.12 103 GLY A CA 1
ATOM 848 C C . GLY A 1 103 ? -11.613 4.420 -16.452 1.00 34.12 103 GLY A C 1
ATOM 849 O O . GLY A 1 103 ? -11.843 3.380 -17.064 1.00 34.12 103 GLY A O 1
ATOM 850 N N . TYR A 1 104 ? -12.469 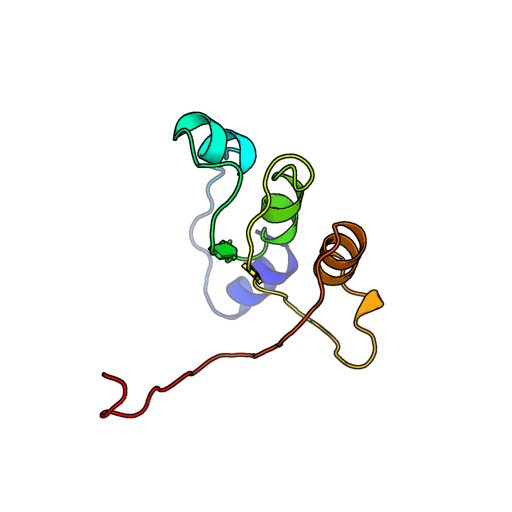4.924 -15.552 1.00 51.34 104 TYR A N 1
ATOM 851 C CA . TYR A 1 104 ? -13.726 4.274 -15.142 1.00 51.34 104 TYR A CA 1
ATOM 852 C C . TYR A 1 104 ? -14.918 5.240 -15.258 1.00 51.34 104 TYR A C 1
ATOM 854 O O . TYR A 1 104 ? -14.882 6.332 -14.698 1.00 51.34 104 TYR A O 1
ATOM 862 N N . PHE A 1 105 ? -15.979 4.835 -15.969 1.00 35.78 105 PHE A N 1
ATOM 863 C CA . PHE A 1 105 ? -17.169 5.651 -16.258 1.00 35.78 105 PHE A CA 1
ATOM 864 C C . PHE A 1 105 ? -18.445 4.992 -15.713 1.00 35.78 105 PHE A C 1
ATOM 866 O O . PHE A 1 105 ? -18.631 3.784 -15.853 1.00 35.78 105 PHE A O 1
ATOM 873 N N . VAL A 1 106 ? -19.350 5.798 -15.149 1.00 51.50 106 VAL A N 1
ATOM 874 C CA . VAL A 1 106 ? -20.693 5.384 -14.700 1.00 51.50 106 VAL A CA 1
ATOM 875 C C . VAL A 1 106 ? -21.767 5.958 -15.629 1.00 51.50 106 VAL A C 1
ATOM 877 O O . VAL A 1 106 ? -21.612 7.037 -16.197 1.00 51.50 106 VAL A O 1
ATOM 880 N N . ARG A 1 107 ? -22.865 5.213 -15.812 1.00 37.03 107 ARG A N 1
ATOM 881 C CA . ARG A 1 107 ? -24.001 5.584 -16.671 1.00 37.03 107 ARG A CA 1
ATOM 882 C C . ARG A 1 107 ? -24.773 6.756 -16.052 1.00 37.03 107 ARG A C 1
ATOM 884 O O . ARG A 1 107 ? -25.085 6.708 -14.869 1.00 37.03 107 ARG A O 1
ATOM 891 N N . ASN A 1 108 ? -25.175 7.740 -16.861 1.00 44.91 108 ASN A N 1
ATOM 892 C CA . ASN A 1 108 ? -25.878 8.954 -16.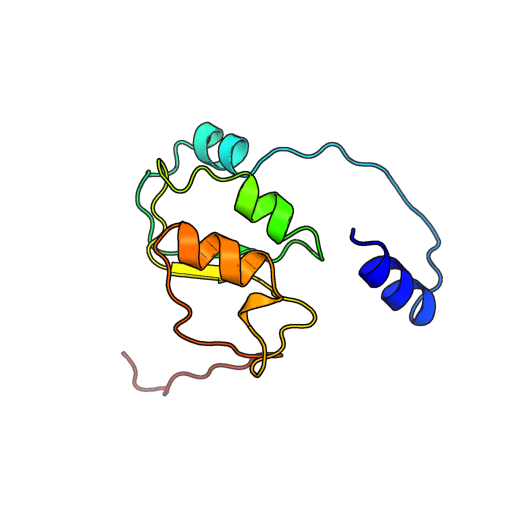398 1.00 44.91 108 ASN A CA 1
ATOM 893 C C . ASN A 1 108 ? -27.177 8.718 -15.598 1.00 44.91 108 ASN A C 1
ATOM 895 O O . ASN A 1 108 ? -27.685 9.654 -14.999 1.00 44.91 108 ASN A O 1
ATOM 899 N N . CYS A 1 109 ? -27.731 7.505 -15.599 1.00 49.38 109 CYS A N 1
ATOM 900 C CA . CYS A 1 109 ? -28.953 7.137 -14.883 1.00 49.38 109 CYS A CA 1
ATOM 901 C C . CYS A 1 109 ? -28.704 6.239 -13.659 1.00 49.38 109 CYS A C 1
ATOM 903 O O . CYS A 1 109 ? -29.573 5.457 -13.287 1.00 49.38 109 CYS A O 1
ATOM 905 N N . PHE A 1 110 ? -27.513 6.309 -13.060 1.00 43.88 110 PHE A N 1
ATOM 906 C CA . PHE A 1 110 ? -27.211 5.651 -11.787 1.00 43.88 110 PHE A CA 1
ATOM 907 C C . PHE A 1 110 ? -27.222 6.666 -10.626 1.00 43.88 110 PHE A C 1
ATOM 909 O O . PHE A 1 110 ? -26.230 6.811 -9.920 1.00 43.88 110 PHE A O 1
ATOM 916 N N . TRP A 1 111 ? -28.321 7.429 -10.537 1.00 46.44 111 TRP A N 1
ATOM 917 C CA . TRP A 1 111 ? -29.242 7.587 -9.396 1.00 46.44 111 TRP A CA 1
ATOM 918 C C . TRP A 1 111 ? -30.628 7.914 -9.966 1.00 46.44 111 TRP A C 1
ATOM 920 O O . TRP A 1 111 ? -30.676 8.651 -10.979 1.00 46.44 111 TRP A O 1
#

Nearest PDB structures (foldseek):
  4u5c-assembly1_D  TM=3.595E-01  e=1.371E+00  Rattus norvegicus
  4u5c-assembly1_C  TM=3.813E-01  e=7.222E+00  Rattus norvegicus
  1ii9-assembly2_B  TM=4.326E-01  e=8.888E+00  Escherichia coli

Sequence (111 aa):
MDENHIARWNKLSDITYQKVVETVTLNEIIDRYNTPKEFDLLSIDVEGHDFQVLASLDLDVYHPKIIIIEIHDFNLANPNKNQIYNYLLHSGYKMVSYSVPNGYFVRNCFW

Foldseek 3Di:
DPPVLVVVVVVVDPDPDDDDDDDDALCVVCVVVVPDLEDAEDEADDSPCQVVNVVSDDLVRHPHNDYHTDFPPQDPVCNVVGPVQVVCVVSVHDDPDDDPPDDDDDDPPPD